Protein AF-A0A437SSB3-F1 (afdb_monomer_lite)

Foldseek 3Di:
DVLLCVLLVDDDDPPDPVLVVLVVVVVVVVDDPVLLNLLSVQVCLVPPVHPCSVVSDSCNSSPPVCSVVSSPVCNVVVVVDDDPDPPPPDPPPCVPDPPVPDPD

Structure (mmCIF, N/CA/C/O backbone):
data_AF-A0A437SSB3-F1
#
_entry.id   AF-A0A437SSB3-F1
#
loop_
_atom_site.group_PDB
_atom_site.id
_atom_site.type_symbol
_atom_site.label_atom_id
_atom_site.label_alt_id
_at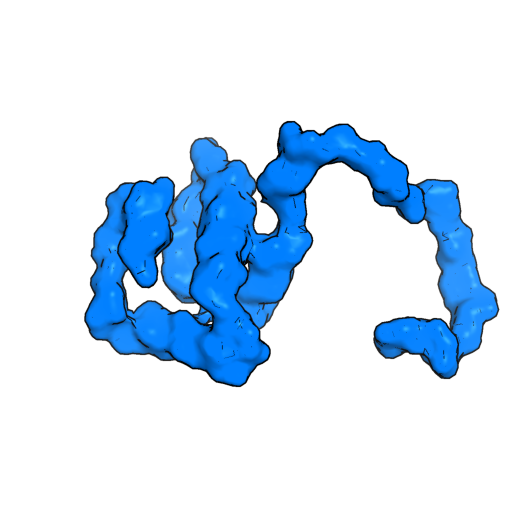om_site.label_comp_id
_atom_site.label_asym_id
_atom_site.label_entity_id
_atom_site.label_seq_id
_atom_site.pdbx_PDB_ins_code
_atom_site.Cartn_x
_atom_site.Cartn_y
_atom_site.Cartn_z
_atom_site.occupancy
_atom_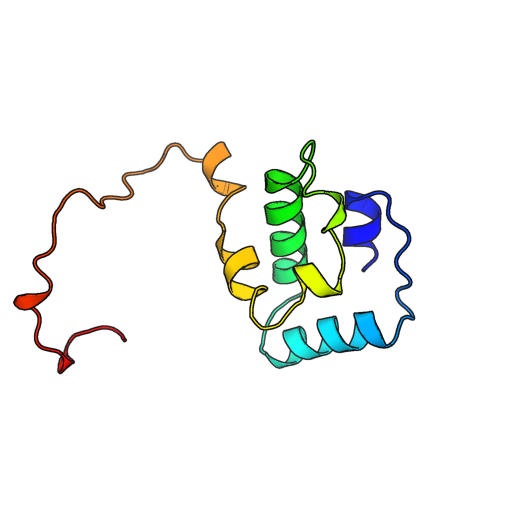site.B_iso_or_equiv
_atom_site.auth_seq_id
_atom_site.auth_comp_id
_atom_site.auth_asym_id
_atom_site.auth_atom_id
_atom_site.pdbx_PDB_model_num
ATOM 1 N N . ILE A 1 1 ? -4.879 -10.013 2.813 1.00 90.69 1 ILE A N 1
ATOM 2 C CA . ILE A 1 1 ? -3.486 -10.114 2.301 1.00 90.69 1 ILE A CA 1
ATOM 3 C C . ILE A 1 1 ? -3.391 -11.134 1.181 1.00 90.69 1 ILE A C 1
ATOM 5 O O . ILE A 1 1 ? -2.573 -10.966 0.290 1.00 90.69 1 ILE A O 1
ATOM 9 N N . ASP A 1 2 ? -4.267 -12.138 1.199 1.00 94.31 2 ASP A N 1
ATOM 10 C CA . ASP A 1 2 ? -4.285 -13.221 0.218 1.00 94.31 2 ASP A CA 1
ATOM 11 C C . ASP A 1 2 ? -4.483 -12.707 -1.206 1.00 94.31 2 ASP A C 1
ATOM 13 O O . ASP A 1 2 ? -3.828 -13.197 -2.111 1.00 94.31 2 ASP A O 1
ATOM 17 N N . TYR A 1 3 ? -5.256 -11.632 -1.395 1.00 96.12 3 TYR A N 1
ATOM 18 C CA . TYR A 1 3 ? -5.380 -10.983 -2.703 1.00 96.12 3 TYR A CA 1
ATOM 19 C C . TYR A 1 3 ? -4.040 -10.465 -3.257 1.00 96.12 3 TYR A C 1
ATOM 21 O O . TYR A 1 3 ? -3.722 -10.689 -4.421 1.00 96.12 3 TYR A O 1
ATOM 29 N N . LEU A 1 4 ? -3.208 -9.831 -2.417 1.00 94.69 4 LEU A N 1
ATOM 30 C CA . LEU A 1 4 ? -1.867 -9.394 -2.821 1.00 94.69 4 LEU A CA 1
ATOM 31 C C . LEU A 1 4 ? -0.994 -10.599 -3.189 1.00 94.69 4 LEU A C 1
ATOM 33 O O . LEU 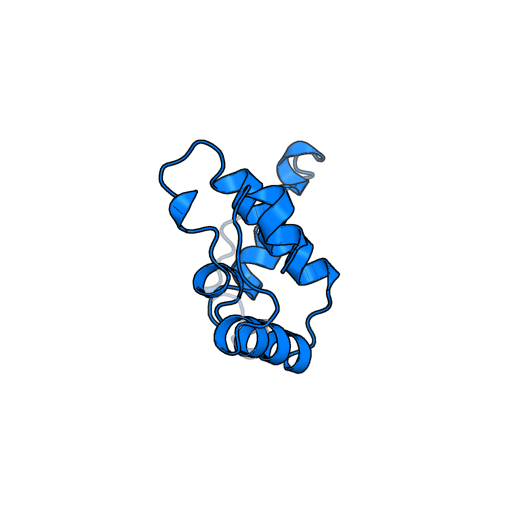A 1 4 ? -0.312 -10.563 -4.209 1.00 94.69 4 LEU A O 1
ATOM 37 N N . ASN A 1 5 ? -1.041 -11.664 -2.383 1.00 95.44 5 ASN A N 1
ATOM 38 C CA . ASN A 1 5 ? -0.318 -12.910 -2.650 1.00 95.44 5 ASN A CA 1
ATOM 39 C C . ASN A 1 5 ? -0.747 -13.533 -3.984 1.00 95.44 5 ASN A C 1
ATOM 41 O O . ASN A 1 5 ? 0.101 -13.839 -4.813 1.00 95.44 5 ASN A O 1
ATOM 45 N N . GLN A 1 6 ? -2.053 -13.642 -4.230 1.00 95.06 6 GLN A N 1
ATOM 46 C CA . GLN A 1 6 ? -2.613 -14.167 -5.474 1.00 95.06 6 GLN A CA 1
ATOM 47 C C . GLN A 1 6 ? -2.176 -13.341 -6.689 1.00 95.06 6 GLN A C 1
ATOM 49 O O . GLN A 1 6 ? -1.801 -13.909 -7.709 1.00 95.06 6 GLN A O 1
ATOM 54 N N . LYS A 1 7 ? -2.192 -12.006 -6.585 1.00 93.19 7 LYS A N 1
ATOM 55 C CA . LYS A 1 7 ? -1.814 -11.116 -7.692 1.00 93.19 7 LYS A CA 1
ATOM 56 C C . LYS A 1 7 ? -0.317 -11.162 -8.006 1.00 93.19 7 LYS A C 1
ATOM 58 O O . LYS A 1 7 ? 0.072 -10.994 -9.155 1.00 93.19 7 LYS A O 1
ATOM 63 N N . THR A 1 8 ? 0.517 -11.344 -6.983 1.00 92.19 8 THR A N 1
ATOM 64 C CA . THR A 1 8 ? 1.978 -11.194 -7.100 1.00 92.19 8 THR A CA 1
ATOM 65 C C . THR A 1 8 ? 2.750 -12.507 -7.119 1.00 92.19 8 THR A C 1
ATOM 67 O O . THR A 1 8 ? 3.947 -12.497 -7.396 1.00 92.19 8 THR A O 1
ATOM 70 N N . GLY A 1 9 ? 2.098 -13.623 -6.786 1.00 93.19 9 GLY A N 1
ATOM 71 C CA . GLY A 1 9 ? 2.768 -14.887 -6.475 1.00 93.19 9 GLY A CA 1
ATOM 72 C C . GLY A 1 9 ? 3.553 -14.853 -5.158 1.00 93.19 9 GLY A C 1
ATOM 73 O O . GLY A 1 9 ? 4.327 -15.763 -4.884 1.00 93.19 9 GLY A O 1
ATOM 74 N N . ALA A 1 10 ? 3.404 -13.803 -4.342 1.00 93.69 10 ALA A N 1
ATOM 75 C CA . ALA A 1 10 ? 4.080 -13.704 -3.055 1.00 93.69 10 ALA A CA 1
ATOM 76 C C . ALA A 1 10 ? 3.410 -14.576 -1.980 1.00 93.69 10 ALA A C 1
ATOM 78 O O . ALA A 1 10 ? 2.269 -15.013 -2.105 1.00 93.69 10 ALA A O 1
ATOM 79 N N . HIS A 1 11 ? 4.116 -14.766 -0.864 1.00 94.69 11 HIS A N 1
ATOM 80 C CA . HIS A 1 11 ? 3.654 -15.576 0.268 1.00 94.69 11 HIS A CA 1
ATOM 81 C C . HIS A 1 11 ? 3.681 -14.783 1.585 1.00 94.69 11 HIS A C 1
ATOM 83 O O . HIS A 1 11 ? 4.235 -15.220 2.598 1.00 94.69 11 HIS A O 1
ATOM 89 N N . TYR A 1 12 ? 3.108 -13.576 1.596 1.00 94.25 12 TYR A N 1
ATOM 90 C CA . TYR A 1 12 ? 2.995 -12.783 2.820 1.00 94.25 12 TYR A CA 1
ATOM 91 C C . TYR A 1 12 ? 2.047 -13.449 3.816 1.00 94.25 12 TYR A C 1
ATOM 93 O O . TYR A 1 12 ? 0.915 -13.794 3.486 1.00 94.25 12 TYR A O 1
ATOM 101 N N . LYS A 1 13 ? 2.483 -13.569 5.073 1.00 92.62 13 LYS A N 1
ATOM 102 C CA . LYS A 1 13 ? 1.678 -14.202 6.123 1.00 92.62 13 LYS A CA 1
ATOM 103 C C . LYS A 1 13 ? 0.521 -13.287 6.564 1.00 92.62 13 LYS A C 1
ATOM 105 O O . LYS A 1 13 ? 0.795 -12.159 6.998 1.00 92.62 13 LYS A O 1
ATOM 110 N N . PRO A 1 14 ? -0.744 -13.753 6.552 1.00 87.12 14 PRO A N 1
ATOM 111 C CA . PRO A 1 14 ? -1.879 -13.004 7.106 1.00 87.12 14 PRO A CA 1
ATOM 112 C C . PRO A 1 14 ? -1.784 -12.832 8.628 1.00 87.12 14 PRO A C 1
ATOM 114 O O . PRO A 1 14 ? -2.273 -11.846 9.177 1.00 87.12 14 PRO A O 1
ATOM 117 N N . SER A 1 15 ? -1.089 -13.743 9.313 1.00 89.31 15 SER A N 1
ATOM 118 C CA . SER A 1 15 ? -0.816 -13.680 10.754 1.00 89.31 15 SER A CA 1
ATOM 119 C C . SER A 1 15 ? 0.277 -12.674 11.143 1.00 89.31 15 SER A C 1
ATOM 121 O O . SER A 1 15 ? 0.511 -12.444 12.328 1.00 89.31 15 SER A O 1
ATOM 123 N N . SER A 1 16 ? 0.957 -12.048 10.174 1.00 94.44 16 SER A N 1
ATOM 124 C CA . SER A 1 16 ? 1.999 -11.062 10.463 1.00 94.44 16 SER A CA 1
ATOM 125 C C . SER A 1 16 ? 1.412 -9.830 11.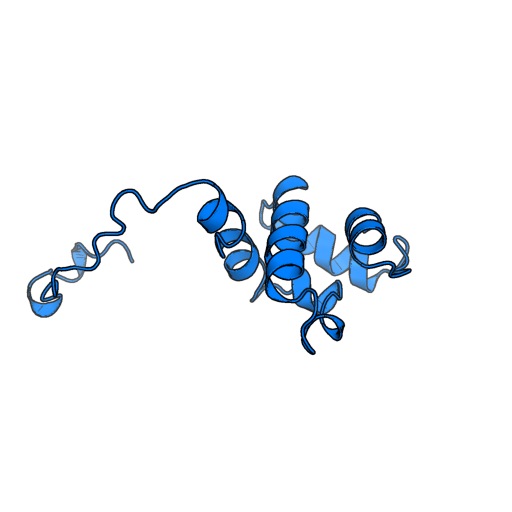154 1.00 94.44 16 SER A C 1
ATOM 127 O O . SER A 1 16 ? 0.639 -9.078 10.555 1.00 94.44 16 SER A O 1
ATOM 129 N N . LYS A 1 17 ? 1.846 -9.570 12.396 1.00 94.25 17 LYS A N 1
ATOM 130 C CA . LYS A 1 17 ? 1.435 -8.390 13.177 1.00 94.25 17 LYS A CA 1
ATOM 131 C C . LYS A 1 17 ? 1.712 -7.078 12.435 1.00 94.25 17 LYS A C 1
ATOM 133 O O . LYS A 1 17 ? 0.914 -6.150 12.523 1.00 94.25 17 LYS A O 1
ATOM 138 N N . ALA A 1 18 ? 2.809 -7.004 11.677 1.00 92.81 18 ALA A N 1
ATOM 139 C CA . ALA A 1 18 ? 3.160 -5.815 10.902 1.00 92.81 18 ALA A CA 1
ATOM 140 C C . ALA A 1 18 ? 2.145 -5.544 9.778 1.00 92.81 18 ALA A C 1
ATOM 142 O O . ALA A 1 18 ? 1.637 -4.430 9.664 1.00 92.81 18 ALA A O 1
ATOM 143 N N . ASN A 1 19 ? 1.789 -6.576 9.005 1.00 92.88 19 ASN A N 1
ATOM 144 C CA . ASN A 1 19 ? 0.801 -6.459 7.928 1.00 92.88 19 ASN A CA 1
ATOM 145 C C . ASN A 1 19 ? -0.585 -6.131 8.489 1.00 92.88 19 ASN A C 1
ATOM 147 O O . ASN A 1 19 ? -1.265 -5.241 7.986 1.00 92.88 19 ASN A O 1
ATOM 151 N N . GLN A 1 20 ? -0.982 -6.808 9.570 1.00 94.44 20 GLN A N 1
ATOM 152 C CA . GLN A 1 20 ? -2.254 -6.543 10.239 1.00 94.44 20 GLN A CA 1
ATOM 153 C C . GLN A 1 20 ? -2.338 -5.112 10.764 1.00 94.44 20 GLN A C 1
ATOM 155 O O . GLN A 1 20 ? -3.390 -4.495 10.642 1.00 94.44 20 GLN A O 1
ATOM 160 N N . ARG A 1 21 ? -1.251 -4.570 11.327 1.00 95.75 21 ARG A N 1
ATOM 161 C CA . ARG A 1 21 ? -1.216 -3.188 11.819 1.00 95.75 21 ARG A CA 1
ATOM 162 C C . ARG A 1 21 ? -1.472 -2.188 10.695 1.00 95.75 21 ARG A C 1
ATOM 164 O O . ARG A 1 21 ? -2.281 -1.289 10.880 1.00 95.75 21 ARG A O 1
ATOM 171 N N . LEU A 1 22 ? -0.824 -2.367 9.545 1.00 95.12 22 LEU A N 1
ATOM 172 C CA . LEU A 1 22 ? -1.012 -1.496 8.381 1.00 95.12 22 LEU A CA 1
ATOM 173 C C . LEU A 1 22 ? -2.454 -1.546 7.870 1.00 95.12 22 LEU A C 1
ATOM 175 O O . LEU A 1 22 ? -3.078 -0.509 7.687 1.00 95.12 22 LEU A O 1
ATOM 179 N N . ILE A 1 23 ? -3.002 -2.751 7.713 1.00 93.81 23 ILE A N 1
ATOM 180 C CA . ILE A 1 23 ? -4.367 -2.948 7.215 1.00 93.81 23 ILE A CA 1
ATOM 181 C C . ILE A 1 23 ? -5.392 -2.361 8.192 1.00 93.81 23 ILE A C 1
ATOM 183 O O . ILE A 1 23 ? -6.246 -1.574 7.797 1.00 93.81 23 ILE A O 1
ATOM 187 N N . LYS A 1 24 ? -5.281 -2.686 9.486 1.00 95.19 24 LYS A N 1
ATOM 188 C CA . LYS A 1 24 ? -6.184 -2.167 10.525 1.00 95.19 24 LYS A CA 1
ATOM 189 C C . LYS A 1 24 ? -6.121 -0.644 10.639 1.00 95.19 24 LYS A C 1
ATOM 191 O O . LYS A 1 24 ? -7.149 -0.038 10.909 1.00 95.19 24 LYS A O 1
ATOM 196 N N . ALA A 1 25 ? -4.950 -0.033 10.448 1.00 96.06 25 ALA A N 1
ATOM 197 C CA . ALA A 1 25 ? -4.815 1.422 10.462 1.00 96.06 25 ALA A CA 1
ATOM 198 C C . ALA A 1 25 ? -5.646 2.074 9.345 1.00 96.06 25 ALA A C 1
ATOM 200 O O . ALA A 1 25 ? -6.446 2.952 9.636 1.00 96.06 25 ALA A O 1
ATOM 201 N N . ARG A 1 26 ? -5.554 1.573 8.107 1.00 96.12 26 ARG A N 1
ATOM 202 C CA . ARG A 1 26 ? -6.351 2.088 6.977 1.00 96.12 26 ARG A CA 1
ATOM 203 C C . ARG A 1 26 ? -7.855 1.869 7.174 1.00 96.12 26 ARG A C 1
ATOM 205 O O . ARG A 1 26 ? -8.641 2.762 6.898 1.00 96.12 26 ARG A O 1
ATOM 212 N N . PHE A 1 27 ? -8.267 0.730 7.734 1.00 95.56 27 PHE A N 1
ATOM 213 C CA . PHE A 1 27 ? -9.681 0.532 8.083 1.00 95.56 27 PHE A CA 1
ATOM 214 C C . PHE A 1 27 ? -10.191 1.561 9.102 1.00 95.56 27 PHE A C 1
ATOM 216 O O . PHE A 1 27 ? -11.318 2.029 8.982 1.00 95.56 27 PHE A O 1
ATOM 223 N N . LYS A 1 28 ? -9.371 1.942 10.092 1.00 96.31 28 LYS A N 1
ATOM 224 C CA . LYS A 1 28 ? -9.727 2.993 11.062 1.00 96.31 28 LYS A CA 1
ATOM 225 C C . LYS A 1 28 ? -9.805 4.387 10.437 1.00 96.31 28 LYS A C 1
ATOM 227 O O . LYS A 1 28 ? -10.532 5.223 10.953 1.00 96.31 28 LYS A O 1
ATOM 232 N N . GLU A 1 29 ? -9.075 4.619 9.352 1.00 94.38 29 GLU A N 1
ATOM 233 C CA . GLU A 1 29 ? -9.124 5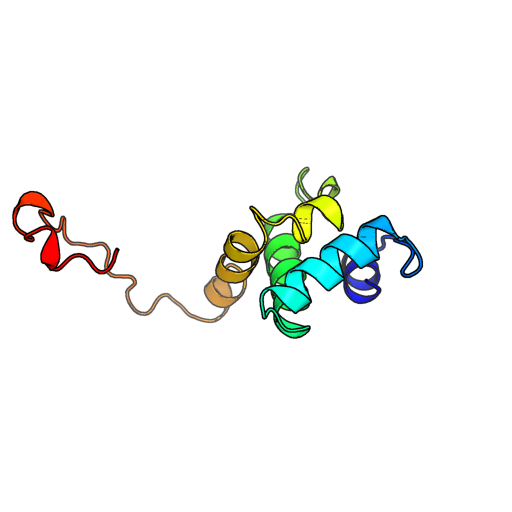.860 8.568 1.00 94.38 29 GLU A CA 1
ATOM 234 C C . GLU A 1 29 ? -10.358 5.930 7.646 1.00 94.38 29 GLU A C 1
ATOM 236 O O . GLU A 1 29 ? -10.598 6.965 7.039 1.00 94.38 29 GLU A O 1
ATOM 241 N N . GLY A 1 30 ? -11.163 4.862 7.565 1.00 95.19 30 GLY A N 1
ATOM 242 C CA . GLY A 1 30 ? -12.414 4.825 6.797 1.00 95.19 30 GLY A CA 1
ATOM 243 C C . GLY A 1 30 ? -12.336 4.050 5.480 1.00 95.19 30 GLY A C 1
ATOM 244 O O . GLY A 1 30 ? -13.363 3.865 4.826 1.00 95.19 30 GLY A O 1
ATOM 245 N N . TYR A 1 31 ? -11.158 3.540 5.114 1.00 95.50 31 TYR A N 1
ATOM 246 C CA . TYR A 1 31 ? -10.987 2.760 3.891 1.00 95.50 31 TYR A CA 1
ATOM 247 C C . TYR A 1 31 ? -11.647 1.383 3.987 1.00 95.50 31 TYR A C 1
ATOM 249 O O . TYR A 1 31 ? -11.632 0.714 5.027 1.00 95.50 31 TYR A O 1
ATOM 257 N N . LYS A 1 32 ? -12.210 0.936 2.869 1.00 96.06 32 LYS A N 1
ATOM 258 C CA . LYS A 1 32 ? -12.925 -0.332 2.713 1.00 96.06 32 LYS A CA 1
ATOM 259 C C . LYS A 1 32 ? -12.040 -1.358 2.025 1.00 96.06 32 LYS A C 1
ATOM 261 O O . LYS A 1 32 ? -11.058 -1.025 1.376 1.00 96.06 32 LYS A O 1
ATOM 266 N N . LEU A 1 33 ? -12.425 -2.632 2.124 1.00 93.88 33 LEU A N 1
ATOM 267 C CA . LEU A 1 33 ? -11.704 -3.744 1.495 1.00 93.88 33 LEU A CA 1
ATOM 268 C C . LEU A 1 33 ? -11.440 -3.514 -0.002 1.00 93.88 33 LEU A C 1
ATOM 270 O O . LEU A 1 33 ? -10.360 -3.853 -0.485 1.00 93.88 33 LEU A O 1
ATOM 274 N N . ASP A 1 34 ? -12.409 -2.946 -0.716 1.00 94.00 34 ASP A N 1
ATOM 275 C CA . ASP A 1 34 ? -12.278 -2.701 -2.149 1.00 94.00 34 ASP A CA 1
ATOM 276 C C . ASP A 1 34 ? -11.229 -1.629 -2.462 1.00 94.00 34 ASP A C 1
ATOM 278 O O . ASP A 1 34 ? -10.502 -1.791 -3.436 1.00 94.00 34 ASP A O 1
ATOM 282 N N . ASP A 1 35 ? -11.011 -0.644 -1.586 1.00 95.25 35 ASP A N 1
ATOM 283 C CA . ASP A 1 35 ? -9.930 0.338 -1.751 1.00 95.25 35 ASP A CA 1
ATOM 284 C C . ASP A 1 35 ? -8.555 -0.343 -1.735 1.00 95.25 35 ASP A C 1
ATOM 286 O O . ASP A 1 35 ? -7.686 -0.050 -2.555 1.00 95.25 35 ASP A O 1
ATOM 290 N N . PHE A 1 36 ? -8.353 -1.332 -0.856 1.00 96.00 36 PHE A N 1
ATOM 291 C CA . PHE A 1 36 ? -7.102 -2.099 -0.835 1.00 96.00 36 PHE A CA 1
ATOM 292 C C . PHE A 1 36 ? -6.906 -2.910 -2.113 1.00 96.00 36 PHE A C 1
ATOM 294 O O . PHE A 1 36 ? -5.774 -3.026 -2.587 1.00 96.00 36 PHE A O 1
ATOM 301 N N . LYS A 1 37 ? -7.979 -3.502 -2.652 1.00 95.75 37 LYS A N 1
ATOM 302 C CA . LYS A 1 37 ? -7.908 -4.236 -3.921 1.00 95.75 37 LYS A CA 1
ATOM 303 C C . LYS A 1 37 ? -7.556 -3.282 -5.057 1.00 95.75 37 LYS A C 1
ATOM 305 O O . LYS A 1 37 ? -6.614 -3.568 -5.786 1.00 95.75 37 LYS A O 1
ATOM 310 N N . THR A 1 38 ? -8.205 -2.122 -5.120 1.00 95.12 38 THR A N 1
ATOM 311 C CA . THR A 1 38 ? -7.926 -1.073 -6.107 1.00 95.12 38 THR A CA 1
ATOM 312 C C . THR A 1 38 ? -6.478 -0.596 -6.037 1.00 95.12 38 THR A C 1
ATOM 314 O O . THR A 1 38 ? -5.811 -0.534 -7.065 1.00 95.12 38 THR A O 1
ATOM 317 N N . VAL A 1 39 ? -5.933 -0.343 -4.841 1.00 95.44 39 VAL A N 1
ATOM 318 C CA . VAL A 1 39 ? -4.509 -0.001 -4.656 1.00 95.44 39 VAL A CA 1
ATOM 319 C C . VAL A 1 39 ? -3.593 -1.089 -5.220 1.00 95.44 39 VAL A C 1
ATOM 321 O O . VAL A 1 39 ? -2.625 -0.781 -5.920 1.00 95.44 39 VAL A O 1
ATOM 324 N N . ILE A 1 40 ? -3.887 -2.359 -4.922 1.00 95.75 40 ILE A N 1
ATOM 325 C CA . ILE A 1 40 ? -3.113 -3.498 -5.431 1.00 95.75 40 ILE A CA 1
ATOM 326 C C . ILE A 1 40 ? -3.201 -3.558 -6.952 1.00 95.75 40 ILE A C 1
ATOM 328 O O . ILE A 1 40 ? -2.171 -3.720 -7.595 1.00 95.75 40 ILE A O 1
ATOM 332 N N . ASP A 1 41 ? -4.391 -3.418 -7.528 1.00 94.56 41 ASP A N 1
ATOM 333 C CA . ASP A 1 41 ? -4.590 -3.527 -8.969 1.00 94.56 41 ASP A CA 1
ATOM 334 C C . ASP A 1 41 ? -3.957 -2.356 -9.727 1.00 94.56 41 ASP A C 1
ATOM 336 O O . ASP A 1 41 ? -3.274 -2.590 -10.722 1.00 94.56 41 ASP A O 1
ATOM 340 N N . ASN A 1 42 ? -4.083 -1.125 -9.222 1.00 94.31 42 ASN A N 1
ATOM 341 C CA . ASN A 1 42 ? -3.433 0.056 -9.794 1.00 94.31 42 ASN A CA 1
ATOM 342 C C . ASN A 1 42 ? -1.911 -0.111 -9.818 1.00 94.31 42 ASN A C 1
ATOM 344 O O . ASN A 1 42 ? -1.279 0.078 -10.853 1.00 94.31 42 ASN A O 1
ATOM 348 N N . LYS A 1 43 ? -1.297 -0.484 -8.687 1.00 94.50 43 LYS A N 1
ATOM 349 C CA . LYS A 1 43 ? 0.164 -0.653 -8.635 1.00 94.50 43 LYS A CA 1
ATOM 350 C C . LYS A 1 43 ? 0.634 -1.904 -9.361 1.00 94.50 43 LYS A C 1
ATOM 352 O O . LYS A 1 43 ? 1.723 -1.887 -9.925 1.00 94.50 43 LYS A O 1
ATOM 357 N N . ALA A 1 44 ? -0.170 -2.966 -9.380 1.00 94.00 44 ALA A N 1
ATOM 358 C CA . ALA A 1 44 ? 0.144 -4.136 -10.179 1.00 94.00 44 ALA A CA 1
ATOM 359 C C . ALA A 1 44 ? 0.205 -3.759 -11.661 1.00 94.00 44 ALA A C 1
ATOM 361 O O . ALA A 1 44 ? 1.187 -4.084 -12.311 1.00 94.00 44 ALA A O 1
ATOM 362 N N . PHE A 1 45 ? -0.780 -3.014 -12.162 1.00 92.31 45 PHE A N 1
ATOM 363 C CA . PHE A 1 45 ? -0.783 -2.518 -13.535 1.00 92.31 45 PHE A CA 1
ATOM 364 C C . PHE A 1 45 ? 0.442 -1.643 -13.841 1.00 92.31 45 PHE A C 1
ATOM 366 O O . PHE A 1 45 ? 1.114 -1.871 -14.841 1.00 92.31 45 PHE A O 1
ATOM 373 N N . ASP A 1 46 ? 0.788 -0.709 -12.951 1.00 90.88 46 ASP A N 1
ATOM 374 C CA . ASP A 1 46 ? 1.931 0.195 -13.155 1.00 90.88 46 ASP A CA 1
ATOM 375 C C . ASP A 1 46 ? 3.285 -0.510 -13.143 1.00 90.88 46 ASP A C 1
ATOM 377 O O . ASP A 1 46 ? 4.217 -0.110 -13.839 1.00 90.88 46 ASP A O 1
ATOM 381 N N . TRP A 1 47 ? 3.447 -1.483 -12.247 1.00 94.69 47 TRP A N 1
ATOM 382 C CA . TRP A 1 47 ? 4.759 -2.035 -11.928 1.00 94.69 47 TRP A CA 1
ATOM 383 C C . TRP A 1 47 ? 5.002 -3.404 -12.542 1.00 94.69 47 TRP A C 1
ATOM 385 O O . TRP A 1 47 ? 6.151 -3.860 -12.530 1.00 94.69 47 TRP A O 1
ATOM 395 N N . GLN A 1 48 ? 3.977 -4.070 -13.070 1.00 92.75 48 GLN A N 1
ATOM 396 C CA . GLN A 1 48 ? 4.125 -5.362 -13.729 1.00 92.75 48 GLN A CA 1
ATOM 397 C C . GLN A 1 48 ? 5.113 -5.260 -14.896 1.00 92.75 48 GLN A C 1
ATOM 399 O O . GLN A 1 48 ? 5.060 -4.345 -15.709 1.00 92.75 48 GLN A O 1
ATOM 404 N N . GLY A 1 49 ? 6.066 -6.194 -14.946 1.00 92.06 49 GLY A N 1
ATOM 405 C CA . GLY A 1 49 ? 7.130 -6.197 -15.957 1.00 92.06 49 GLY A CA 1
ATOM 406 C C . GLY A 1 49 ? 8.228 -5.148 -15.746 1.00 92.06 49 GLY A C 1
ATOM 407 O O . GLY A 1 49 ? 9.182 -5.111 -16.517 1.00 92.06 49 GLY A O 1
ATOM 408 N N . THR A 1 50 ? 8.149 -4.327 -14.694 1.00 95.94 50 THR A N 1
ATOM 409 C CA . THR A 1 50 ? 9.160 -3.305 -14.386 1.00 95.94 50 THR A CA 1
ATOM 410 C C . THR A 1 50 ? 10.027 -3.704 -13.183 1.00 95.94 50 THR A C 1
ATOM 412 O O . THR A 1 50 ? 9.609 -4.515 -12.346 1.00 95.94 50 THR A O 1
ATOM 415 N N . PRO A 1 51 ? 11.199 -3.068 -12.988 1.00 96.12 51 PRO A N 1
ATOM 416 C CA . PRO A 1 51 ? 12.002 -3.239 -11.774 1.00 96.12 51 PRO A CA 1
ATOM 417 C C . PRO A 1 51 ? 11.275 -2.854 -10.477 1.00 96.12 51 PRO A C 1
ATOM 419 O O . PRO A 1 51 ? 11.739 -3.207 -9.388 1.00 96.12 51 PRO A O 1
ATOM 422 N N . TYR A 1 52 ? 10.154 -2.129 -10.570 1.00 95.12 52 TYR A N 1
ATOM 423 C CA . TYR A 1 52 ? 9.364 -1.709 -9.418 1.00 95.12 52 TYR A CA 1
ATOM 424 C C . TYR A 1 52 ? 8.474 -2.821 -8.854 1.00 95.12 52 TYR A C 1
ATOM 426 O O . TYR A 1 52 ? 8.033 -2.710 -7.711 1.00 95.12 52 TYR A O 1
ATOM 434 N N . TRP A 1 53 ? 8.287 -3.937 -9.570 1.00 96.12 53 TRP A N 1
ATOM 435 C CA . TRP A 1 53 ? 7.483 -5.072 -9.097 1.00 96.12 53 TRP A CA 1
ATOM 436 C C . TRP A 1 53 ? 7.919 -5.590 -7.716 1.00 96.12 53 TRP A C 1
ATOM 438 O O . TRP A 1 53 ? 7.094 -5.952 -6.878 1.00 96.12 53 TRP A O 1
ATOM 448 N N . LYS A 1 54 ? 9.222 -5.522 -7.407 1.00 94.50 54 LYS A N 1
ATOM 449 C CA . LYS A 1 54 ? 9.795 -5.899 -6.097 1.00 94.50 54 LYS A CA 1
ATOM 450 C C . LYS A 1 54 ? 9.259 -5.086 -4.906 1.00 94.50 54 LYS A C 1
ATOM 452 O O . LYS A 1 54 ? 9.475 -5.475 -3.750 1.00 94.50 54 LYS A O 1
ATOM 457 N N . TYR A 1 55 ? 8.599 -3.956 -5.171 1.00 95.94 55 TYR A N 1
ATOM 458 C CA . TYR A 1 55 ? 7.969 -3.084 -4.181 1.00 95.94 55 TYR A CA 1
ATOM 459 C C . TYR A 1 55 ? 6.486 -3.394 -3.948 1.00 95.94 55 TYR A C 1
ATOM 461 O O . TYR A 1 55 ? 5.866 -2.703 -3.140 1.00 95.94 55 TYR A O 1
ATOM 469 N N . MET A 1 56 ? 5.933 -4.453 -4.554 1.00 96.81 56 MET A N 1
ATOM 470 C CA . MET A 1 56 ? 4.594 -4.990 -4.259 1.00 96.81 56 MET A CA 1
ATOM 471 C C . MET A 1 56 ? 4.519 -5.631 -2.858 1.00 96.81 56 MET A C 1
ATOM 473 O O . MET A 1 56 ? 4.246 -6.816 -2.690 1.00 96.81 56 MET A O 1
ATOM 477 N N . ARG A 1 57 ? 4.796 -4.832 -1.824 1.00 96.12 57 ARG A N 1
ATOM 478 C CA . ARG A 1 57 ? 4.899 -5.230 -0.416 1.00 96.12 57 ARG A CA 1
ATOM 479 C C . ARG A 1 57 ? 3.800 -4.551 0.400 1.00 96.12 57 ARG A C 1
ATOM 481 O O . ARG A 1 57 ? 3.505 -3.382 0.142 1.00 96.12 57 ARG A O 1
ATOM 488 N N . PRO A 1 58 ? 3.278 -5.191 1.464 1.00 95.69 58 PRO A N 1
ATOM 489 C CA . PRO A 1 58 ? 2.261 -4.581 2.323 1.00 95.69 58 PRO A CA 1
ATOM 490 C C . PRO A 1 58 ? 2.687 -3.228 2.911 1.00 95.69 58 PRO A C 1
ATOM 492 O O . PRO A 1 58 ? 1.883 -2.307 2.974 1.00 95.69 58 PRO A O 1
ATOM 495 N N . SER A 1 59 ? 3.957 -3.083 3.304 1.00 95.56 59 SER A N 1
ATOM 496 C CA . SER A 1 59 ? 4.505 -1.831 3.846 1.00 95.56 59 SER A CA 1
ATOM 497 C C . SER A 1 59 ? 4.504 -0.681 2.845 1.00 95.56 59 SER A C 1
ATOM 499 O O . SER A 1 59 ? 4.320 0.464 3.242 1.00 95.56 59 SER A O 1
ATOM 501 N N . THR A 1 60 ? 4.714 -0.987 1.565 1.00 96.12 60 THR A N 1
ATOM 502 C CA . THR A 1 60 ? 4.728 0.008 0.494 1.00 96.12 60 THR A CA 1
ATOM 503 C C . THR A 1 60 ? 3.305 0.381 0.116 1.00 96.12 60 THR A C 1
ATOM 505 O O . THR A 1 60 ? 2.949 1.553 0.152 1.00 96.12 60 THR A O 1
ATOM 508 N N . LEU A 1 61 ? 2.475 -0.620 -0.187 1.00 96.31 61 LEU A N 1
ATOM 509 C CA . LEU A 1 61 ? 1.115 -0.407 -0.679 1.00 96.31 61 LEU A CA 1
ATOM 510 C C . LEU A 1 61 ? 0.198 0.202 0.384 1.00 96.31 61 LEU A C 1
ATOM 512 O O . LEU A 1 61 ? -0.644 1.031 0.065 1.00 96.31 61 LEU A O 1
ATOM 516 N N . PHE A 1 62 ? 0.370 -0.181 1.652 1.00 96.12 62 PHE A N 1
ATOM 517 C CA . PHE A 1 62 ? -0.500 0.246 2.751 1.00 96.12 62 PHE A CA 1
ATOM 518 C C . PHE A 1 62 ? 0.163 1.274 3.674 1.00 96.12 62 PHE A C 1
ATOM 520 O O . PHE A 1 62 ? -0.251 1.444 4.824 1.00 96.12 62 PHE A O 1
ATOM 527 N N . GLY A 1 63 ? 1.195 1.974 3.196 1.00 95.88 63 GLY A N 1
ATOM 528 C CA . GLY A 1 63 ? 1.802 3.106 3.899 1.00 95.88 63 GLY A CA 1
ATOM 529 C C . GLY A 1 63 ? 0.860 4.314 3.957 1.00 95.88 63 GLY A C 1
ATOM 530 O O . GLY A 1 63 ? 0.165 4.599 2.988 1.00 95.88 63 GLY A O 1
ATOM 531 N N . ALA A 1 64 ? 0.831 5.032 5.086 1.00 92.38 64 ALA A N 1
ATOM 532 C CA . ALA A 1 64 ? -0.151 6.103 5.328 1.00 92.38 64 ALA A CA 1
ATOM 533 C C . ALA A 1 64 ? -0.031 7.242 4.313 1.00 92.38 64 ALA A C 1
ATOM 535 O O . ALA A 1 64 ? -1.026 7.723 3.794 1.00 92.38 64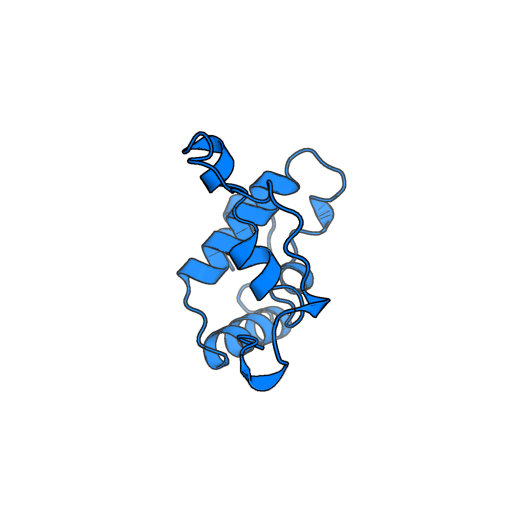 ALA A O 1
ATOM 536 N N . SER A 1 65 ? 1.203 7.601 3.962 1.00 93.00 65 SER A N 1
ATOM 537 C CA . SER A 1 65 ? 1.500 8.691 3.033 1.00 93.00 65 SER A CA 1
ATOM 538 C C . SER A 1 65 ? 1.316 8.340 1.556 1.00 93.00 65 SER A C 1
ATOM 540 O O . SER A 1 65 ? 1.505 9.205 0.705 1.00 93.00 65 SER A O 1
ATOM 542 N N . LYS A 1 66 ? 1.033 7.074 1.226 1.00 92.50 66 LYS A N 1
ATOM 543 C CA . LYS A 1 66 ? 0.978 6.595 -0.165 1.00 92.50 66 LYS A CA 1
ATOM 544 C C . LYS A 1 66 ? -0.337 5.923 -0.533 1.00 92.50 66 LYS A C 1
ATOM 546 O O . LYS A 1 66 ? -0.640 5.861 -1.718 1.00 92.50 66 LYS A O 1
ATOM 551 N N . PHE A 1 67 ? -1.102 5.445 0.450 1.00 95.62 67 PHE A N 1
ATOM 552 C CA . PHE A 1 67 ? -2.326 4.685 0.209 1.00 95.62 67 PHE A CA 1
ATOM 553 C C . PHE A 1 67 ? -3.331 5.460 -0.648 1.00 95.62 67 PHE A C 1
ATOM 555 O O . PHE A 1 67 ? -3.720 4.963 -1.700 1.00 95.62 67 PHE A O 1
ATOM 562 N N . ASP A 1 68 ? -3.668 6.688 -0.245 1.00 94.12 68 ASP A N 1
ATOM 563 C CA . ASP A 1 68 ? -4.609 7.541 -0.978 1.00 94.12 68 ASP A CA 1
ATOM 564 C C . ASP A 1 68 ? -4.132 7.819 -2.415 1.00 94.12 68 ASP A C 1
ATOM 566 O O . ASP A 1 68 ? -4.843 7.566 -3.385 1.00 94.12 68 ASP A O 1
ATOM 570 N N . GLY A 1 69 ? -2.863 8.204 -2.579 1.00 94.75 69 GLY A N 1
ATOM 571 C CA . GLY A 1 69 ? -2.291 8.433 -3.907 1.00 94.75 69 GLY A CA 1
ATOM 572 C C . GLY A 1 69 ? -2.275 7.181 -4.794 1.00 94.75 69 GLY A C 1
ATOM 573 O O . GLY A 1 69 ? -2.405 7.279 -6.011 1.00 94.75 69 GLY A O 1
ATOM 574 N N . TYR A 1 70 ? -2.127 5.986 -4.220 1.00 95.00 70 TYR A N 1
ATOM 575 C CA . TYR A 1 70 ? -2.213 4.736 -4.977 1.00 95.00 70 TYR A CA 1
ATOM 576 C C . TYR A 1 70 ? -3.652 4.339 -5.307 1.00 95.00 70 TYR A C 1
ATOM 578 O O . TYR A 1 70 ? -3.877 3.748 -6.365 1.00 95.00 70 TYR A O 1
ATOM 586 N N . LEU A 1 71 ? -4.607 4.672 -4.440 1.00 94.62 71 LEU A N 1
ATOM 587 C CA . LEU A 1 71 ? -6.034 4.463 -4.662 1.00 94.62 71 LEU A CA 1
ATOM 588 C C . LEU A 1 71 ? -6.523 5.332 -5.828 1.00 94.62 71 LEU A C 1
ATOM 590 O O . LEU A 1 71 ? -7.144 4.823 -6.758 1.00 94.62 71 LEU A O 1
ATOM 594 N N . ASN A 1 72 ? -6.131 6.607 -5.829 1.00 92.81 72 ASN A N 1
ATOM 595 C CA . ASN A 1 72 ? -6.562 7.620 -6.795 1.00 92.81 72 ASN A CA 1
ATOM 596 C C . ASN A 1 72 ? -5.739 7.658 -8.094 1.00 92.81 72 ASN A C 1
ATOM 598 O O . ASN A 1 72 ? -5.980 8.500 -8.955 1.00 92.81 72 ASN A O 1
ATOM 602 N N . ALA A 1 73 ? -4.776 6.749 -8.274 1.00 85.25 73 ALA A N 1
ATOM 603 C CA . ALA A 1 73 ? -3.872 6.776 -9.424 1.00 85.25 73 ALA A CA 1
ATOM 604 C C . ALA A 1 73 ? -4.578 6.582 -10.789 1.00 85.25 73 ALA A C 1
ATOM 606 O O . ALA A 1 73 ? -3.982 6.883 -11.811 1.00 85.25 73 ALA A O 1
ATOM 607 N N . ASN A 1 74 ? -5.838 6.116 -10.831 1.00 70.06 74 ASN A N 1
ATOM 608 C CA . ASN A 1 74 ? -6.683 5.996 -12.038 1.00 70.06 74 ASN A CA 1
ATOM 609 C C . ASN A 1 74 ? -6.103 5.182 -13.217 1.00 70.06 74 ASN A C 1
ATOM 611 O O . ASN A 1 74 ? -6.657 5.195 -14.319 1.00 70.06 74 ASN A O 1
ATOM 615 N N . ASN A 1 75 ? -5.046 4.403 -12.989 1.00 68.38 75 ASN A N 1
ATOM 616 C CA . ASN A 1 75 ? -4.300 3.728 -14.055 1.00 68.38 75 ASN A CA 1
ATOM 617 C C . ASN A 1 75 ? -5.098 2.622 -14.764 1.00 68.38 75 ASN A C 1
ATOM 619 O O . ASN A 1 75 ? -4.886 2.359 -15.945 1.00 68.38 75 ASN A O 1
ATOM 623 N N . LEU A 1 76 ? -6.087 2.029 -14.090 1.00 61.38 76 LEU A N 1
ATOM 624 C CA . LEU A 1 76 ? -6.975 1.022 -14.680 1.00 61.38 76 LEU A CA 1
ATOM 625 C C . LEU A 1 76 ? -8.109 1.622 -15.530 1.00 61.38 76 LEU A C 1
ATOM 627 O O . LEU A 1 76 ? -8.639 0.938 -16.403 1.00 61.38 76 LEU A O 1
ATOM 631 N N . ASN A 1 77 ? -8.486 2.885 -15.298 1.00 56.09 77 ASN A N 1
ATOM 632 C CA . ASN A 1 77 ? -9.584 3.554 -16.010 1.00 56.09 77 ASN A CA 1
ATOM 633 C C . ASN A 1 77 ? -9.129 4.191 -17.335 1.00 56.09 77 ASN A C 1
ATOM 635 O O . ASN A 1 77 ? -9.933 4.320 -18.256 1.00 56.09 77 ASN A O 1
ATOM 639 N N . GLN A 1 78 ? -7.835 4.504 -17.465 1.00 51.78 78 GLN A N 1
ATOM 640 C CA . GLN A 1 78 ? -7.211 5.023 -18.693 1.00 51.78 78 GLN A CA 1
ATOM 641 C C . GLN A 1 78 ? -7.302 4.043 -19.880 1.00 51.78 78 GLN A C 1
ATOM 643 O O . GLN A 1 78 ? -7.279 4.462 -21.031 1.00 51.78 78 GLN A O 1
ATOM 648 N N . THR A 1 79 ? -7.432 2.735 -19.622 1.00 48.00 79 THR A N 1
ATOM 649 C CA . THR A 1 79 ? -7.570 1.719 -20.684 1.00 48.00 79 THR A CA 1
ATOM 650 C C . THR A 1 79 ? -9.020 1.433 -21.082 1.00 48.00 79 THR A C 1
ATOM 652 O O . THR A 1 79 ? -9.245 0.797 -22.109 1.00 48.00 79 THR A O 1
ATOM 655 N N . ARG A 1 80 ? -10.013 1.894 -20.302 1.00 50.53 80 ARG A N 1
ATOM 656 C CA . ARG A 1 80 ? -11.446 1.646 -20.563 1.00 50.53 80 ARG A CA 1
ATOM 657 C C . ARG A 1 80 ? -12.213 2.855 -21.075 1.00 50.53 80 ARG A C 1
ATOM 659 O O . ARG A 1 80 ? -13.219 2.661 -21.742 1.00 50.53 80 ARG A O 1
ATOM 666 N N . ASN A 1 81 ? -11.732 4.065 -20.815 1.00 48.72 81 ASN A N 1
ATOM 667 C CA . ASN A 1 81 ? -12.297 5.280 -21.378 1.00 48.72 81 ASN A CA 1
ATOM 668 C C . ASN A 1 81 ? -11.187 6.065 -22.073 1.00 48.72 81 ASN A C 1
ATOM 670 O O . ASN A 1 81 ? -10.264 6.557 -21.426 1.00 48.72 81 ASN A O 1
ATOM 674 N N . THR A 1 82 ? -11.317 6.232 -23.390 1.00 45.25 82 THR A N 1
ATOM 675 C CA . THR A 1 82 ? -10.791 7.412 -24.086 1.00 45.25 82 THR A CA 1
ATOM 676 C C . THR A 1 82 ? -11.132 8.636 -23.226 1.00 45.25 82 THR A C 1
ATOM 678 O O . THR A 1 82 ? -12.268 8.714 -22.745 1.00 45.25 82 THR A O 1
ATOM 681 N N . PRO A 1 83 ? -10.198 9.562 -22.956 1.00 44.72 83 PRO A N 1
ATOM 682 C CA . PRO A 1 83 ? -10.475 10.669 -22.056 1.00 44.72 83 PRO A CA 1
ATOM 683 C C . PRO A 1 83 ? -11.617 11.498 -22.643 1.00 44.72 83 PRO A C 1
ATOM 685 O O . PRO A 1 83 ? -11.445 12.178 -23.653 1.00 44.72 83 PRO A O 1
ATOM 688 N N . ALA A 1 84 ? -12.784 11.467 -22.000 1.00 49.19 84 ALA A N 1
ATOM 689 C CA . ALA A 1 84 ? -13.729 12.563 -22.105 1.00 49.19 84 ALA A CA 1
ATOM 690 C C . ALA A 1 84 ? -13.039 13.768 -21.455 1.00 49.19 84 ALA A C 1
ATOM 692 O O . ALA A 1 84 ? -13.054 13.913 -20.238 1.00 49.19 84 ALA A O 1
ATOM 693 N N . SER A 1 85 ? -12.300 14.516 -22.277 1.00 48.34 85 SER A N 1
ATOM 694 C CA . SER A 1 85 ? -11.741 15.840 -22.013 1.00 48.34 85 SER A CA 1
ATOM 695 C C . SER A 1 85 ? -11.416 16.129 -20.539 1.00 48.34 85 SER A C 1
ATOM 697 O O . SER A 1 85 ? -12.138 16.851 -19.852 1.00 48.34 85 SER A O 1
ATOM 699 N N . GLY A 1 86 ? -10.280 15.622 -20.060 1.00 45.78 86 GLY A N 1
ATOM 700 C CA . GLY A 1 86 ? -9.588 16.218 -18.917 1.00 45.78 86 GLY A CA 1
ATOM 701 C C . GLY A 1 86 ? -9.009 17.566 -19.340 1.00 45.78 86 GLY A C 1
ATOM 702 O O . GLY A 1 86 ? -7.834 17.659 -19.687 1.00 45.78 86 GLY A O 1
ATOM 703 N N . GLY A 1 87 ? -9.863 18.586 -19.413 1.00 42.53 87 GLY A N 1
ATOM 704 C CA . GLY A 1 87 ? -9.506 19.947 -19.784 1.00 42.53 87 GLY A CA 1
ATOM 705 C C . GLY A 1 87 ? -8.616 20.610 -18.736 1.00 42.53 87 GLY A C 1
ATOM 706 O O . GLY A 1 87 ? -9.101 21.356 -17.899 1.00 42.53 87 GLY A O 1
ATOM 707 N N . TYR A 1 88 ? -7.306 20.402 -18.838 1.00 42.56 88 TYR A N 1
ATOM 708 C CA . TYR A 1 88 ? -6.297 21.356 -18.370 1.00 42.56 88 TYR A CA 1
ATOM 709 C C . TYR A 1 88 ? -5.724 22.075 -19.597 1.00 42.56 88 TYR A C 1
ATOM 711 O O . TYR A 1 88 ? -4.554 21.949 -19.936 1.00 42.56 88 TYR A O 1
ATOM 719 N N . GLY A 1 89 ? -6.611 22.747 -20.333 1.00 40.38 89 GLY A N 1
ATOM 720 C CA . GLY A 1 89 ? -6.305 23.501 -21.554 1.00 40.38 89 GLY A CA 1
ATOM 721 C C . GLY A 1 89 ? -6.506 25.007 -21.397 1.00 40.38 89 GLY A C 1
ATOM 722 O O . GLY A 1 89 ? -6.678 25.704 -22.389 1.00 40.38 89 GLY A O 1
ATOM 723 N N . GLY A 1 90 ? -6.533 25.509 -20.164 1.00 42.94 90 GLY A N 1
ATOM 724 C CA . GLY A 1 90 ? -6.546 26.934 -19.873 1.00 42.94 90 GLY A CA 1
ATOM 725 C C . GLY A 1 90 ? -5.592 27.195 -18.725 1.00 42.94 90 GLY A C 1
ATOM 726 O O . GLY A 1 90 ? -5.727 26.587 -17.664 1.00 42.94 90 GLY A O 1
ATOM 727 N N . THR A 1 91 ? -4.617 28.074 -18.926 1.00 45.03 91 THR A N 1
ATOM 728 C CA . THR A 1 91 ? -3.907 28.707 -17.817 1.00 45.03 91 THR A CA 1
ATOM 729 C C . THR A 1 91 ? -4.944 29.505 -17.035 1.00 45.03 91 THR A C 1
ATOM 731 O O . THR A 1 91 ? -5.258 30.639 -17.392 1.00 45.03 91 THR A O 1
ATOM 734 N N . VAL A 1 92 ? -5.556 28.893 -16.023 1.00 53.66 92 VAL A N 1
ATOM 735 C CA . VAL A 1 92 ? -6.300 29.646 -15.016 1.00 53.66 92 VAL A CA 1
ATOM 736 C C . VAL A 1 92 ? -5.264 30.510 -14.322 1.00 53.66 92 VAL A C 1
ATOM 738 O O . VAL A 1 92 ? -4.387 29.996 -13.627 1.00 53.66 92 VAL A O 1
ATOM 741 N N . ASP A 1 93 ? -5.319 31.811 -14.586 1.00 56.25 93 ASP A N 1
ATOM 742 C CA . ASP A 1 93 ? -4.564 32.789 -13.825 1.00 56.25 93 ASP A CA 1
ATOM 743 C C . ASP A 1 93 ? -5.134 32.819 -12.402 1.00 56.25 93 ASP A C 1
ATOM 745 O O . ASP A 1 93 ? -6.063 33.556 -12.069 1.00 56.25 93 ASP A O 1
ATOM 749 N N . ILE A 1 94 ? -4.599 31.925 -11.574 1.00 58.69 94 ILE A N 1
ATOM 750 C CA . ILE A 1 94 ? -4.951 31.747 -10.166 1.00 58.69 94 ILE A CA 1
ATOM 751 C C . ILE A 1 94 ? -4.688 33.005 -9.332 1.00 58.69 94 ILE A C 1
ATOM 753 O O . ILE A 1 94 ? -5.218 33.098 -8.231 1.00 58.69 94 ILE A O 1
ATOM 757 N N . SER A 1 95 ? -3.952 33.997 -9.852 1.00 61.91 95 SER A N 1
ATOM 758 C CA . SER A 1 95 ? -3.742 35.278 -9.165 1.00 61.91 95 SER A CA 1
ATOM 759 C C . SER A 1 95 ? -5.008 36.140 -9.066 1.00 61.91 95 SER A C 1
ATOM 761 O O . SER A 1 95 ? -5.041 37.095 -8.293 1.00 61.91 95 SER A O 1
ATOM 763 N N . SER A 1 96 ? -6.063 35.798 -9.817 1.00 63.12 96 SER A N 1
ATOM 764 C CA . SER A 1 96 ? -7.342 36.522 -9.825 1.00 63.12 96 SER A CA 1
ATOM 765 C C . SER A 1 96 ? -8.428 35.895 -8.939 1.00 63.12 96 SER A C 1
ATOM 767 O O . SER A 1 96 ? -9.531 36.439 -8.856 1.00 63.12 96 SER A O 1
ATOM 769 N N . ILE A 1 97 ? -8.162 34.753 -8.292 1.00 67.88 97 ILE A N 1
ATOM 770 C CA . ILE A 1 97 ? -9.121 34.107 -7.385 1.00 67.88 97 ILE A CA 1
ATOM 771 C C . ILE A 1 97 ? -8.775 34.532 -5.954 1.00 67.88 97 ILE A C 1
ATOM 773 O O . ILE A 1 97 ? -7.661 34.265 -5.515 1.00 67.88 97 ILE A O 1
ATOM 777 N N . PRO A 1 98 ? -9.689 35.192 -5.222 1.00 75.12 98 PRO A N 1
ATOM 778 C CA . PRO A 1 98 ? -9.425 35.552 -3.838 1.00 75.12 98 PRO A CA 1
ATOM 779 C C . PRO A 1 98 ? -9.307 34.289 -2.969 1.00 75.12 98 PRO A C 1
ATOM 781 O O . PRO A 1 98 ? -10.037 33.313 -3.168 1.00 75.12 98 PRO A O 1
ATOM 784 N N . ASP A 1 99 ? -8.361 34.319 -2.025 1.00 71.06 99 ASP A N 1
ATOM 785 C CA . ASP A 1 99 ? -7.949 33.163 -1.212 1.00 71.06 99 ASP A CA 1
ATOM 786 C C . ASP A 1 99 ? -9.118 32.496 -0.462 1.00 71.06 99 ASP A C 1
ATOM 788 O O . ASP A 1 99 ? -9.103 31.293 -0.223 1.00 71.06 99 ASP A O 1
ATOM 792 N N . ASP A 1 100 ? -10.175 33.249 -0.139 1.00 79.19 100 ASP A N 1
ATOM 793 C CA . ASP A 1 100 ? -11.379 32.774 0.554 1.00 79.19 100 ASP A CA 1
ATOM 794 C C . ASP A 1 100 ? -12.290 31.878 -0.304 1.00 79.19 100 ASP A C 1
ATOM 796 O O . ASP A 1 100 ? -13.229 31.266 0.213 1.00 79.19 100 ASP A O 1
ATOM 800 N N . LYS A 1 101 ? -12.031 31.799 -1.613 1.00 70.25 101 LYS A N 1
ATOM 801 C CA . LYS A 1 101 ? -12.784 30.972 -2.567 1.00 70.25 101 LYS A CA 1
ATOM 802 C C . LYS A 1 101 ? -12.005 29.781 -3.105 1.00 70.25 101 LYS A C 1
ATOM 804 O O . LYS A 1 101 ? -12.529 29.065 -3.965 1.00 70.25 101 LYS A O 1
ATOM 809 N N . LEU A 1 102 ? -10.789 29.543 -2.621 1.00 68.94 102 LEU A N 1
ATOM 810 C CA . LEU A 1 102 ? -10.087 28.308 -2.934 1.00 68.94 102 LEU A CA 1
ATOM 811 C C . LEU A 1 102 ? -10.748 27.137 -2.186 1.00 68.94 102 LEU A C 1
ATOM 813 O O . LEU A 1 102 ? -11.107 27.262 -1.018 1.00 68.94 102 LEU A O 1
ATOM 817 N N . PRO A 1 103 ? -10.939 25.979 -2.840 1.00 62.97 103 PRO A N 1
ATOM 818 C CA . PRO A 1 103 ? -11.500 24.792 -2.198 1.00 62.97 103 PRO A CA 1
ATOM 819 C C . PRO A 1 103 ? -10.486 24.062 -1.291 1.00 62.97 103 PRO A C 1
ATOM 821 O O . PRO A 1 103 ? -10.709 22.897 -0.952 1.00 62.97 103 PRO A O 1
ATOM 824 N N . PHE A 1 104 ? -9.377 24.718 -0.934 1.00 62.81 104 PHE A N 1
ATOM 825 C CA . PHE A 1 104 ? -8.333 24.260 -0.020 1.00 62.81 104 PHE A CA 1
ATOM 826 C C . PHE A 1 104 ? -7.733 25.439 0.747 1.00 62.81 104 PHE A C 1
ATOM 828 O O . PHE A 1 104 ? -7.548 26.505 0.121 1.00 62.81 104 PHE A O 1
#

Radius of gyration: 17.67 Å; chains: 1; bounding box: 26×52×37 Å

Organism: NCBI:txid2495899

Secondary structure (DSSP, 8-state):
-HHHHHHHT----TT-HHHHHHHHHHHHTT--HHHHHHHHHHHHHHHTTSGGGGG--HHHHT-TTTHHHHHTT-TTTTTTS--S-----S---GGGS-GGGS--

pLDDT: mean 83.05, std 18.35, range [40.38, 96.81]

Sequence (104 aa):
IDYLNQKTGAHYKPSSKANQRLIKARFKEGYKLDDFKTVIDNKAFDWQGTPYWKYMRPSTLFGASKFDGYLNANNLNQTRNTPASGGYGGTVDISSIPDDKLPF

InterPro domains:
  IPR011741 Phage conserved hypothetical protein, C-terminal [PF09524] (1-72)
  IPR011741 Phage conserved hypothetical protein, C-terminal [TIGR02220] (1-73)